Protein AF-A0A7S0HB57-F1 (afdb_monomer)

Solvent-accessible surface area (backbone atoms only — not comparable to full-atom values): 10153 Å² total; per-residue (Å²): 136,77,75,55,80,59,80,71,84,81,77,88,80,90,83,87,89,89,85,90,80,96,69,89,76,72,74,93,81,75,77,60,44,59,41,42,45,43,41,35,64,76,40,67,68,38,44,52,48,45,56,47,50,70,57,44,61,80,75,46,68,56,48,67,44,73,38,68,46,61,60,69,58,52,27,65,75,69,72,50,74,64,56,70,79,40,70,74,47,28,56,50,48,54,54,50,50,53,52,50,26,61,76,67,73,38,78,67,53,80,83,60,92,59,61,86,35,67,69,51,51,50,52,42,51,51,51,34,50,49,54,48,49,42,43,76,75,64,48,51,50,70,58,46,49,53,51,48,44,52,58,14,31,32,74,32,52,36,68,50,60,54,70,52,78,82,118

Secondary structure (DSSP, 8-state):
------------------------PPPTT-PPEEEEEEE-TTSHHHHHHHHHHHHHTTTS-EEEEEEE--HHHHHHHHTPPPGGGSHHHHHHHHHHHHHHHHHTT---PPPPTTTTSHHHHHHHHHHHHHHHHHHHTT--HHHHHHHHHHHHHHHHT-HHHHHTTT-

InterPro domains:
  IPR001853 DSBA-like thioredoxin domain [PF01323] (35-146)
  IPR036249 Thioredoxin-like superfamily [SSF52833] (31-148)
  IPR051924 Glutathione S-transferase Kappa/NadH [PTHR42943] (33-147)

Organism: NCBI:txid33657

Foldseek 3Di:
DPFDWDFDPDDDDDDDDDDDDDDDDDDPDDDATETEGEDFLLDLVRLLVLVVCVVCVVPGSHDYHYHYDQPVVVCVVVVHDDLCVDPVSVVVVQVVSVVSCVVSVNAFDDQDPCSVPPVNSVVSVVLSVVLVVCVVVPDDVVVSSVSSNVSSCLRTHDPCSVVVVPD

pLDDT: mean 82.98, std 20.46, range [33.5, 97.88]

Mean predicted aligned error: 9.3 Å

Sequence (167 aa):
VVIWWRRSLGGVDRRGGGLSSHSRVPAPGLMARKVSLFFDCISPYTHISLSLWSRYLKVWPVELTLRPFFLGGVMASSGNQPPGMLPAKAAFLHQDLARSAALYEVPLLEMPSNFFDAPLQRSALKVSRLLCAAQLDGCDDAKVLKLALAASKCLHADAGLRAGSEL

Nearest PDB structures (foldseek):
  1r4w-assembly2_D  TM=8.752E-01  e=5.632E-05  Rattus norvegicus
  1yzx-assembly1_B  TM=5.931E-01  e=3.515E-06  Homo sapiens
  4wkw-assembly1_A  TM=3.701E-01  e=2.317E-01  Mycobacterium leprae Br4923
  5g1l-assembly1_A  TM=3.373E-01  e=1.913E+00  Escherichia coli
  3h93-assembly1_A  TM=2.438E-01  e=7.740E-01  Pseudomonas aeruginosa PAO1

Structure (mmCIF, N/CA/C/O backbone):
data_AF-A0A7S0HB57-F1
#
_entry.id   AF-A0A7S0HB57-F1
#
loop_
_atom_site.group_PDB
_atom_site.id
_atom_site.type_symbol
_atom_site.label_atom_id
_atom_site.label_alt_id
_atom_site.label_comp_id
_atom_site.label_asym_id
_atom_site.label_entity_id
_atom_site.label_seq_id
_atom_site.pdbx_PDB_ins_code
_atom_site.Cartn_x
_atom_site.Cartn_y
_atom_site.Cartn_z
_atom_site.occupancy
_atom_site.B_iso_or_equiv
_atom_site.auth_seq_id
_atom_site.auth_comp_id
_atom_site.auth_asym_id
_atom_site.auth_atom_id
_atom_site.pdbx_PDB_model_num
ATOM 1 N N . VAL A 1 1 ? 6.890 -11.010 -0.965 1.00 36.59 1 VAL A N 1
ATOM 2 C CA . VAL A 1 1 ? 5.751 -10.449 -0.204 1.00 36.59 1 VAL A CA 1
ATOM 3 C C . VAL A 1 1 ? 6.110 -10.483 1.258 1.00 36.59 1 VAL A C 1
ATOM 5 O O . VAL A 1 1 ? 6.234 -11.573 1.793 1.00 36.59 1 VAL A O 1
ATOM 8 N N . VAL A 1 2 ? 6.352 -9.337 1.888 1.00 38.88 2 VAL A N 1
ATOM 9 C CA . VAL A 1 2 ? 6.509 -9.297 3.347 1.00 38.88 2 VAL A CA 1
ATOM 10 C C . VAL A 1 2 ? 5.211 -8.738 3.911 1.00 38.88 2 VAL A C 1
ATOM 12 O O . VAL A 1 2 ? 5.104 -7.552 4.187 1.00 38.88 2 VAL A O 1
ATOM 15 N N . ILE A 1 3 ? 4.195 -9.595 4.003 1.00 45.12 3 ILE A N 1
ATOM 16 C CA . ILE A 1 3 ? 3.070 -9.370 4.911 1.00 45.12 3 ILE A CA 1
ATOM 17 C C . ILE A 1 3 ? 3.488 -10.084 6.190 1.00 45.12 3 ILE A C 1
ATOM 19 O O . ILE A 1 3 ? 3.439 -11.309 6.265 1.00 45.12 3 ILE A O 1
ATOM 23 N N . TRP A 1 4 ? 4.001 -9.330 7.159 1.00 42.81 4 TRP A N 1
ATOM 24 C CA . TRP A 1 4 ? 4.307 -9.875 8.477 1.00 42.81 4 TRP A CA 1
ATOM 25 C C . TRP A 1 4 ? 3.100 -9.662 9.383 1.00 42.81 4 TRP A C 1
ATOM 27 O O . TRP A 1 4 ? 2.642 -8.535 9.556 1.00 42.81 4 TRP A O 1
ATOM 37 N N . TRP A 1 5 ? 2.594 -10.747 9.960 1.00 40.56 5 TRP A N 1
ATOM 38 C CA . TRP A 1 5 ? 1.582 -10.718 11.007 1.00 40.56 5 TRP A CA 1
ATOM 39 C C . TRP A 1 5 ? 2.269 -11.005 12.341 1.00 40.56 5 TRP A C 1
ATOM 41 O O . TRP A 1 5 ? 2.876 -12.059 12.515 1.00 40.56 5 TRP A O 1
ATOM 51 N N . ARG A 1 6 ? 2.173 -10.074 13.298 1.00 41.25 6 ARG A N 1
ATOM 52 C CA . ARG A 1 6 ? 2.584 -10.312 14.688 1.00 41.25 6 ARG A CA 1
ATOM 53 C C . ARG A 1 6 ? 1.350 -10.292 15.579 1.00 41.25 6 ARG A C 1
ATOM 55 O O . ARG A 1 6 ? 0.714 -9.253 15.735 1.00 41.25 6 ARG A O 1
ATOM 62 N N . ARG A 1 7 ? 1.033 -11.431 16.196 1.00 44.81 7 ARG A N 1
ATOM 63 C CA . ARG A 1 7 ? 0.024 -11.520 17.258 1.00 44.81 7 ARG A CA 1
ATOM 64 C C . ARG A 1 7 ? 0.554 -10.812 18.504 1.00 44.81 7 ARG A C 1
ATOM 66 O O . ARG A 1 7 ? 1.556 -11.238 19.071 1.00 44.81 7 ARG A O 1
ATOM 73 N N . SER A 1 8 ? -0.120 -9.754 18.947 1.00 45.22 8 SER A N 1
ATOM 74 C CA . SER A 1 8 ? 0.095 -9.218 20.293 1.00 45.22 8 SER A CA 1
ATOM 75 C C . SER A 1 8 ? -0.732 -10.042 21.283 1.00 45.22 8 SER A C 1
ATOM 77 O O . SER A 1 8 ? -1.951 -10.153 21.131 1.00 45.22 8 SER A O 1
ATOM 79 N N . LEU A 1 9 ? -0.083 -10.674 22.261 1.00 42.44 9 LEU A N 1
ATOM 80 C CA . LEU A 1 9 ? -0.769 -11.267 23.408 1.00 42.44 9 LEU A CA 1
ATOM 81 C C . LEU A 1 9 ? -1.081 -10.116 24.370 1.00 42.44 9 LEU A C 1
ATOM 83 O O . LEU A 1 9 ? -0.187 -9.603 25.035 1.00 42.44 9 LEU A O 1
ATOM 87 N N . GLY A 1 10 ? -2.327 -9.642 24.362 1.00 42.06 10 GLY A N 1
ATOM 88 C CA . GLY A 1 10 ? -2.759 -8.547 25.228 1.00 42.06 10 GLY A CA 1
ATOM 89 C C . GLY A 1 10 ? -2.694 -8.948 26.700 1.00 42.06 10 GLY A C 1
ATOM 90 O O . GLY A 1 10 ? -3.354 -9.902 27.106 1.00 42.06 10 GLY A O 1
ATOM 91 N N . GLY A 1 11 ? -1.907 -8.209 27.484 1.00 39.44 11 GLY A N 1
ATOM 92 C CA . GLY A 1 11 ? -2.023 -8.177 28.937 1.00 39.44 11 GLY A CA 1
ATOM 93 C C . GLY A 1 11 ? -3.323 -7.480 29.339 1.00 39.44 11 GLY A C 1
ATOM 94 O O . GLY A 1 11 ? -3.733 -6.501 28.716 1.00 39.44 11 GLY A O 1
ATOM 95 N N . VAL A 1 12 ? -3.987 -8.028 30.352 1.00 39.25 12 VAL A N 1
ATOM 96 C CA . VAL A 1 12 ? -5.222 -7.494 30.929 1.00 39.25 12 VAL A CA 1
ATOM 97 C C . VAL A 1 12 ? -4.877 -6.248 31.747 1.00 39.25 12 VAL A C 1
ATOM 99 O O . VAL A 1 12 ? -4.261 -6.375 32.800 1.00 39.25 12 VAL A O 1
ATOM 102 N N . ASP A 1 13 ? -5.291 -5.065 31.289 1.00 39.34 13 ASP A N 1
ATOM 103 C CA . ASP A 1 13 ? -5.387 -3.876 32.145 1.00 39.34 13 ASP A CA 1
ATOM 104 C C . ASP A 1 13 ? -6.854 -3.678 32.556 1.00 39.34 13 ASP A C 1
ATOM 106 O O . ASP A 1 13 ? -7.759 -3.666 31.718 1.00 39.34 13 ASP A O 1
ATOM 110 N N . ARG A 1 14 ? -7.091 -3.593 33.868 1.00 43.66 14 ARG A N 1
ATOM 111 C CA . ARG A 1 14 ? -8.407 -3.404 34.489 1.00 43.66 14 ARG A CA 1
ATOM 112 C C . ARG A 1 14 ? -8.509 -1.977 35.017 1.00 43.66 14 ARG A C 1
ATOM 114 O O . ARG A 1 14 ? -8.183 -1.754 36.178 1.00 43.66 14 ARG A O 1
ATOM 121 N N . ARG A 1 15 ? -9.061 -1.046 34.236 1.00 37.50 15 ARG A N 1
ATOM 122 C CA . ARG A 1 15 ? -9.692 0.185 34.756 1.00 37.50 15 ARG A CA 1
ATOM 123 C C . ARG A 1 15 ? -10.910 0.548 33.905 1.00 37.50 15 ARG A C 1
ATOM 125 O O . ARG A 1 15 ? -10.847 0.490 32.683 1.00 37.50 15 ARG A O 1
ATOM 132 N N . GLY A 1 16 ? -12.034 0.808 34.574 1.00 37.62 16 GLY A N 1
ATOM 133 C CA . GLY A 1 16 ? -13.368 0.882 33.973 1.00 37.62 16 GLY A CA 1
ATOM 134 C C . GLY A 1 16 ? -13.942 2.285 33.768 1.00 37.62 16 GLY A C 1
ATOM 135 O O . GLY A 1 16 ? -13.304 3.283 34.087 1.00 37.62 16 GLY A O 1
ATOM 136 N N . GLY A 1 17 ? -15.200 2.296 33.305 1.00 34.59 17 GLY A N 1
ATOM 137 C CA . GLY A 1 17 ? -16.163 3.398 33.439 1.00 34.59 17 GLY A CA 1
ATOM 138 C C . GLY A 1 17 ? -16.622 4.072 32.134 1.00 34.59 17 GLY A C 1
ATOM 139 O O . GLY A 1 17 ? -15.815 4.695 31.458 1.00 34.59 17 GLY A O 1
ATOM 140 N N . GLY A 1 18 ? -17.939 4.030 31.856 1.00 33.50 18 GLY A N 1
ATOM 141 C CA . GLY A 1 18 ? -18.662 5.018 31.025 1.00 33.50 18 GLY A CA 1
ATOM 142 C C . GLY A 1 18 ? -19.426 4.476 29.801 1.00 33.50 18 GLY A C 1
ATOM 143 O O . GLY A 1 18 ? -18.818 3.939 28.886 1.00 33.50 18 GLY A O 1
ATOM 144 N N . LEU A 1 19 ? -20.758 4.639 29.774 1.00 45.53 19 LEU A N 1
ATOM 145 C CA . LEU A 1 19 ? -21.710 4.169 28.744 1.00 45.53 19 LEU A CA 1
ATOM 146 C C . LEU A 1 19 ? -22.197 5.288 27.787 1.00 45.53 19 LEU A C 1
ATOM 148 O O . LEU A 1 19 ? -22.180 6.463 28.142 1.00 45.53 19 LEU A O 1
ATOM 152 N N . SER A 1 20 ? -22.790 4.847 26.661 1.00 34.34 20 SER A N 1
ATOM 153 C CA . SER A 1 20 ? -23.544 5.542 25.579 1.00 34.34 20 SER A CA 1
ATOM 154 C C . SER A 1 20 ? -22.705 5.989 24.360 1.00 34.34 20 SER A C 1
ATOM 156 O O . SER A 1 20 ? -21.622 6.524 24.521 1.00 34.34 20 SER A O 1
ATOM 158 N N . SER A 1 21 ? -23.082 5.772 23.090 1.00 34.75 21 SER A N 1
ATOM 159 C CA . SER A 1 21 ? -24.376 5.488 22.450 1.00 34.75 21 SER A CA 1
ATOM 160 C C . SER A 1 21 ? -24.205 4.667 21.144 1.00 34.75 21 SER A C 1
ATOM 162 O O . SER A 1 21 ? -23.151 4.692 20.517 1.00 34.75 21 SER A O 1
ATOM 164 N N . HIS A 1 22 ? -25.246 3.908 20.772 1.00 37.31 22 HIS A N 1
ATOM 165 C CA . HIS A 1 22 ? -25.514 3.283 19.460 1.00 37.31 22 HIS A CA 1
ATOM 166 C C . HIS A 1 22 ? -24.311 2.752 18.652 1.00 37.31 22 HIS A C 1
ATOM 168 O O . HIS A 1 22 ? -24.017 3.213 17.552 1.00 37.31 22 HIS A O 1
ATOM 174 N N . SER A 1 23 ? -23.687 1.679 19.137 1.00 38.50 23 SER A N 1
ATOM 175 C CA . SER A 1 23 ? -22.922 0.767 18.284 1.00 38.50 23 SER A CA 1
ATOM 176 C C . SER A 1 23 ? -23.461 -0.647 18.466 1.00 38.50 23 SER A C 1
ATOM 178 O O . SER A 1 23 ? -23.871 -1.041 19.557 1.00 38.50 23 SER A O 1
ATOM 180 N N . ARG A 1 24 ? -23.551 -1.388 17.362 1.00 45.03 24 ARG A N 1
ATOM 181 C CA . ARG A 1 24 ? -24.028 -2.770 17.330 1.00 45.03 24 ARG A CA 1
ATOM 182 C C . ARG A 1 24 ? -23.111 -3.596 18.239 1.00 45.03 24 ARG A C 1
ATOM 184 O O . ARG A 1 24 ? -21.965 -3.842 17.877 1.00 45.03 24 ARG A O 1
ATOM 191 N N . VAL A 1 25 ? -23.594 -3.948 19.432 1.00 45.59 25 VAL A N 1
ATOM 192 C CA . VAL A 1 25 ? -22.828 -4.706 20.430 1.00 45.59 25 VAL A CA 1
ATOM 193 C C . VAL A 1 25 ? -22.435 -6.049 19.800 1.00 45.59 25 VAL A C 1
ATOM 195 O O . VAL A 1 25 ? -23.329 -6.793 19.387 1.00 45.59 25 VAL A O 1
ATOM 198 N N . PRO A 1 26 ? -21.134 -6.370 19.668 1.00 49.56 26 PRO A N 1
ATOM 199 C CA . PRO A 1 26 ? -20.712 -7.696 19.243 1.00 49.56 26 PRO A CA 1
ATOM 200 C C . PRO A 1 26 ? -21.198 -8.715 20.275 1.00 49.56 26 PRO A C 1
ATOM 202 O O . PRO A 1 26 ? -21.190 -8.425 21.472 1.00 49.56 26 PRO A O 1
ATOM 205 N N . ALA A 1 27 ? -21.616 -9.900 19.826 1.00 51.34 27 ALA A N 1
ATOM 206 C CA . ALA A 1 27 ? -22.046 -10.971 20.721 1.00 51.34 27 ALA A CA 1
ATOM 207 C C . ALA A 1 27 ? -21.026 -11.176 21.868 1.00 51.34 27 ALA A C 1
ATOM 209 O O . ALA A 1 27 ? -19.815 -11.145 21.610 1.00 51.34 27 ALA A O 1
ATOM 210 N N . PRO A 1 28 ? -21.476 -11.374 23.123 1.00 47.88 28 PRO A N 1
ATOM 211 C CA . PRO A 1 28 ? -20.575 -11.493 24.263 1.00 47.88 28 PRO A CA 1
ATOM 212 C C . PRO A 1 28 ? -19.636 -12.687 24.054 1.00 47.88 28 PRO A C 1
ATOM 214 O O . PRO A 1 28 ? -20.091 -13.824 23.979 1.00 47.88 28 PRO A O 1
ATOM 217 N N . GLY A 1 29 ? -18.327 -12.434 23.940 1.00 56.31 29 GLY A N 1
ATOM 218 C CA . GLY A 1 29 ? -17.306 -13.488 23.990 1.00 56.31 29 GLY A CA 1
ATOM 219 C C . GLY A 1 29 ? -16.183 -13.428 22.953 1.00 56.31 29 GLY A C 1
ATOM 220 O O . GLY A 1 29 ? -15.134 -14.021 23.200 1.00 56.31 29 GLY A O 1
ATOM 221 N N . LEU A 1 30 ? -16.318 -12.702 21.835 1.00 62.88 30 LEU A N 1
ATOM 222 C CA . LEU A 1 30 ? -15.201 -12.548 20.889 1.00 62.88 30 LEU A CA 1
ATOM 223 C C . LEU A 1 30 ? -14.447 -11.234 21.124 1.00 62.88 30 LEU A C 1
ATOM 225 O O . LEU A 1 30 ? -14.832 -10.176 20.634 1.00 62.88 30 LEU A O 1
ATOM 229 N N . MET A 1 31 ? -13.332 -11.314 21.853 1.00 68.81 31 MET A N 1
ATOM 230 C CA . MET A 1 31 ? -12.342 -10.234 21.892 1.00 68.81 31 MET A CA 1
ATOM 231 C C . MET A 1 31 ? -11.811 -9.968 20.481 1.00 68.81 31 MET A C 1
ATOM 233 O O . MET A 1 31 ? -11.358 -10.899 19.803 1.00 68.81 31 MET A O 1
ATOM 237 N N . ALA A 1 32 ? -11.829 -8.700 20.062 1.00 78.75 32 ALA A N 1
ATOM 238 C CA . ALA A 1 32 ? -11.296 -8.301 18.768 1.00 78.75 32 ALA A CA 1
ATOM 239 C C . ALA A 1 32 ? -9.814 -8.688 18.661 1.00 78.75 32 ALA A C 1
ATOM 241 O O . ALA A 1 32 ? -9.004 -8.431 19.558 1.00 78.75 32 ALA A O 1
ATOM 242 N N . ARG A 1 33 ? -9.445 -9.355 17.566 1.00 89.06 33 ARG A N 1
ATOM 243 C CA . ARG A 1 33 ? -8.056 -9.769 17.340 1.00 89.06 33 ARG A CA 1
ATOM 244 C C . ARG A 1 33 ? -7.256 -8.580 16.825 1.00 89.06 33 ARG A C 1
ATOM 246 O O . ARG A 1 33 ? -7.644 -7.972 15.838 1.00 89.06 33 ARG A O 1
ATOM 253 N N . LYS A 1 34 ? -6.117 -8.287 17.453 1.00 91.81 34 LYS A N 1
ATOM 254 C CA . LYS A 1 34 ? -5.189 -7.245 16.992 1.00 91.81 34 LYS A CA 1
ATOM 255 C C . LYS A 1 34 ? -4.305 -7.772 15.865 1.00 91.81 34 LYS A C 1
ATOM 257 O O . LYS A 1 34 ? -3.643 -8.801 16.033 1.00 91.81 34 LYS A O 1
ATOM 262 N N . VAL A 1 35 ? -4.282 -7.068 14.739 1.00 93.25 35 VAL A N 1
ATOM 263 C CA . VAL A 1 35 ? -3.475 -7.390 13.556 1.00 93.25 35 VAL A CA 1
ATOM 264 C C . VAL A 1 35 ? -2.693 -6.154 13.140 1.00 93.25 35 VAL A C 1
ATOM 266 O O . VAL A 1 35 ? -3.285 -5.123 12.867 1.00 93.25 35 VAL A O 1
ATOM 269 N N . SER A 1 36 ? -1.371 -6.265 13.036 1.00 95.06 36 SER A N 1
ATOM 270 C CA . SER A 1 36 ? -0.542 -5.225 12.416 1.00 95.06 36 SER A CA 1
ATOM 271 C C . SER A 1 36 ? -0.235 -5.603 10.973 1.00 95.06 36 SER A C 1
ATOM 273 O O . SER A 1 36 ? 0.303 -6.685 10.740 1.00 95.06 36 SER A O 1
ATOM 275 N N . LEU A 1 37 ? -0.539 -4.719 10.024 1.00 95.25 37 LEU A N 1
ATOM 276 C CA . LEU A 1 37 ? -0.200 -4.877 8.612 1.00 95.25 37 LEU A CA 1
ATOM 277 C C . LEU A 1 37 ? 0.946 -3.937 8.247 1.00 95.25 37 LEU A C 1
ATOM 279 O O . LEU A 1 37 ? 0.768 -2.721 8.189 1.00 95.25 37 LEU A O 1
ATOM 283 N N . PHE A 1 38 ? 2.105 -4.521 7.956 1.00 95.31 38 PHE A N 1
ATOM 284 C CA . PHE A 1 38 ? 3.232 -3.811 7.363 1.00 95.31 38 PHE A CA 1
ATOM 285 C C . PHE A 1 38 ? 3.097 -3.834 5.847 1.00 95.31 38 PHE A C 1
ATOM 287 O O . PHE A 1 38 ? 2.968 -4.909 5.260 1.00 95.31 38 PHE A O 1
ATOM 294 N N . PHE A 1 39 ? 3.097 -2.664 5.213 1.00 95.50 39 PHE A N 1
ATOM 295 C CA . PHE A 1 39 ? 2.895 -2.564 3.772 1.00 95.50 39 PHE A CA 1
ATOM 296 C C . PHE A 1 39 ? 3.707 -1.444 3.113 1.00 95.50 39 PHE A C 1
ATOM 298 O O . PHE A 1 39 ? 4.061 -0.445 3.735 1.00 95.50 39 PHE A O 1
ATOM 305 N N . ASP A 1 40 ? 3.950 -1.6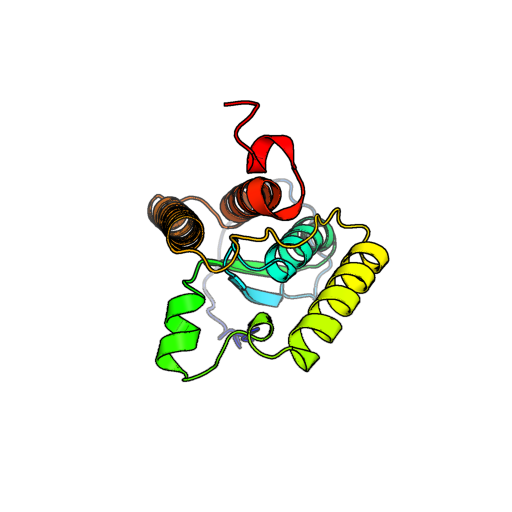26 1.819 1.00 95.44 40 ASP A N 1
ATOM 306 C CA . ASP A 1 40 ? 4.495 -0.615 0.917 1.00 95.44 40 ASP A CA 1
ATOM 307 C C . ASP A 1 40 ? 3.618 -0.602 -0.342 1.00 95.44 40 ASP A C 1
ATOM 309 O O . ASP A 1 40 ? 3.367 -1.662 -0.934 1.00 95.44 40 ASP A O 1
ATOM 313 N N . CYS A 1 41 ? 3.112 0.574 -0.722 1.00 95.31 41 CYS A N 1
ATOM 314 C CA . CYS A 1 41 ? 2.190 0.744 -1.847 1.00 95.31 41 CYS A CA 1
ATOM 315 C C . CYS A 1 41 ? 2.813 0.358 -3.194 1.00 95.31 41 CYS A C 1
ATOM 317 O O . CYS A 1 41 ? 2.077 0.083 -4.140 1.00 95.31 41 CYS A O 1
ATOM 319 N N . ILE A 1 42 ? 4.145 0.279 -3.292 1.00 94.50 42 ILE A N 1
ATOM 320 C CA . ILE A 1 42 ? 4.808 -0.170 -4.520 1.00 94.50 42 ILE A CA 1
ATOM 321 C C . ILE A 1 42 ? 4.557 -1.648 -4.831 1.00 94.50 42 ILE A C 1
ATOM 323 O O . ILE A 1 42 ? 4.592 -2.058 -5.985 1.00 94.50 42 ILE A O 1
ATOM 327 N N . SER A 1 43 ? 4.289 -2.470 -3.817 1.00 94.56 43 SER A N 1
ATOM 328 C CA . SER A 1 43 ? 4.129 -3.912 -3.998 1.00 94.56 43 SER A CA 1
ATOM 329 C C . SER A 1 43 ? 2.735 -4.245 -4.558 1.00 94.56 43 SER A C 1
ATOM 331 O O . SER A 1 43 ? 1.737 -3.889 -3.930 1.00 94.56 43 SER A O 1
ATOM 333 N N . PRO A 1 44 ? 2.618 -4.999 -5.667 1.00 95.38 44 PRO A N 1
ATOM 334 C CA . PRO A 1 44 ? 1.313 -5.374 -6.227 1.00 95.38 44 PRO A CA 1
ATOM 335 C C . PRO A 1 44 ? 0.488 -6.242 -5.262 1.00 95.38 44 PRO A C 1
ATOM 337 O O . PRO A 1 44 ? -0.727 -6.092 -5.148 1.00 95.38 44 PRO A O 1
ATOM 340 N N . TYR A 1 45 ? 1.143 -7.075 -4.450 1.00 95.81 45 TYR A N 1
ATOM 341 C CA . TYR A 1 45 ? 0.464 -7.835 -3.396 1.00 95.81 45 TYR A CA 1
ATOM 342 C C . TYR A 1 45 ? -0.112 -6.952 -2.289 1.00 95.81 45 TYR A C 1
ATOM 344 O O . TYR A 1 45 ? -1.094 -7.330 -1.651 1.00 95.81 45 TYR A O 1
ATOM 352 N N . THR A 1 46 ? 0.475 -5.773 -2.056 1.00 96.12 46 THR A N 1
ATOM 353 C CA . THR A 1 46 ? -0.103 -4.796 -1.130 1.00 96.12 46 THR A CA 1
ATOM 354 C C . THR A 1 46 ? -1.445 -4.314 -1.662 1.00 96.12 46 THR A C 1
ATOM 356 O O . THR A 1 46 ? -2.395 -4.258 -0.893 1.00 96.12 46 THR A O 1
ATOM 359 N N . HIS A 1 47 ? -1.563 -4.030 -2.963 1.00 97.00 47 HIS A N 1
ATOM 360 C CA . HIS A 1 47 ? -2.826 -3.585 -3.555 1.00 97.00 47 HIS A CA 1
ATOM 361 C C . HIS A 1 47 ? -3.953 -4.614 -3.365 1.00 97.00 47 HIS A C 1
ATOM 363 O O . HIS A 1 47 ? -5.049 -4.271 -2.906 1.00 97.00 47 HIS A O 1
ATOM 369 N N . ILE A 1 48 ? -3.653 -5.891 -3.626 1.00 97.38 48 ILE A N 1
ATOM 370 C CA . ILE A 1 48 ? -4.585 -7.000 -3.378 1.00 97.38 48 ILE A CA 1
ATOM 371 C C . ILE A 1 48 ? -4.943 -7.064 -1.887 1.00 97.38 48 ILE A C 1
ATOM 373 O O . ILE A 1 48 ? -6.119 -7.058 -1.530 1.00 97.38 48 ILE A O 1
ATOM 377 N N . SER A 1 49 ? -3.942 -7.051 -1.003 1.00 96.50 49 SER A N 1
ATOM 378 C CA . SER A 1 49 ? -4.139 -7.129 0.450 1.00 96.50 49 SER A CA 1
ATOM 379 C C . SER A 1 49 ? -4.999 -5.982 0.995 1.00 96.50 49 SER A C 1
ATOM 381 O O . SER A 1 49 ? -5.964 -6.231 1.713 1.00 96.50 49 SER A O 1
ATOM 383 N N . LEU A 1 50 ? -4.719 -4.728 0.620 1.00 97.19 50 LEU A N 1
ATOM 384 C CA . LEU A 1 50 ? -5.501 -3.561 1.048 1.00 97.19 50 LEU A CA 1
ATOM 385 C C . LEU A 1 50 ? -6.954 -3.651 0.561 1.00 97.19 50 LEU A C 1
ATOM 387 O O . LEU A 1 50 ? -7.877 -3.318 1.309 1.00 97.19 50 LEU A O 1
ATOM 391 N N . SER A 1 51 ? -7.170 -4.159 -0.657 1.00 96.94 51 SER A 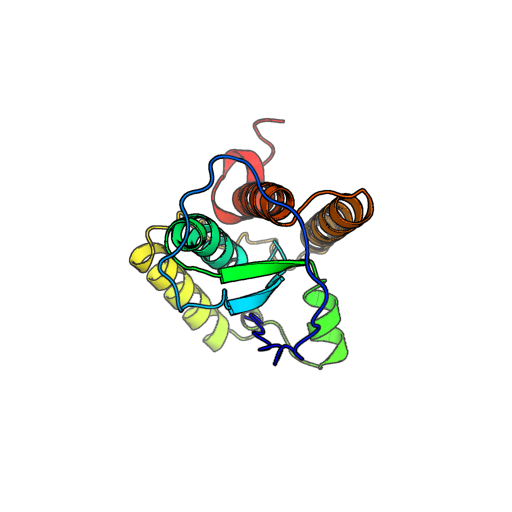N 1
ATOM 392 C CA . SER A 1 51 ? -8.511 -4.413 -1.194 1.00 96.94 51 SER A CA 1
ATOM 393 C C . SER A 1 51 ? -9.261 -5.444 -0.350 1.00 96.94 51 SER A C 1
ATOM 395 O O . SER A 1 51 ? -10.409 -5.204 0.026 1.00 96.94 51 SER A O 1
ATOM 397 N N . LEU A 1 52 ? -8.607 -6.541 0.034 1.00 96.44 52 LEU A N 1
ATOM 398 C CA . LEU A 1 52 ? -9.194 -7.558 0.907 1.00 96.44 52 LEU A CA 1
ATOM 399 C C . LEU A 1 52 ? -9.483 -7.023 2.312 1.00 96.44 52 LEU A C 1
ATOM 401 O O . LEU A 1 52 ? -10.597 -7.197 2.804 1.00 96.44 52 LEU A O 1
ATOM 405 N N . TRP A 1 53 ? -8.543 -6.313 2.940 1.00 95.94 53 TRP A N 1
ATOM 406 C CA . TRP A 1 53 ? -8.763 -5.698 4.253 1.00 95.94 53 TRP A CA 1
ATOM 407 C C . TRP A 1 53 ? -9.949 -4.731 4.233 1.00 95.94 53 TRP A C 1
ATOM 409 O O . TRP A 1 53 ? -10.789 -4.777 5.129 1.00 95.94 53 TRP A O 1
ATOM 419 N N . SER A 1 54 ? -10.097 -3.928 3.174 1.00 95.06 54 SER A N 1
ATOM 420 C CA . SER A 1 54 ? -11.248 -3.026 3.029 1.00 95.06 54 SER A CA 1
ATOM 421 C C . SER A 1 54 ? -12.606 -3.753 2.986 1.00 95.06 54 SER A C 1
ATOM 423 O O . SER A 1 54 ? -13.623 -3.191 3.405 1.00 95.06 54 SER A O 1
ATOM 425 N N . ARG A 1 55 ? -12.634 -5.009 2.510 1.00 95.38 55 ARG A N 1
ATOM 426 C CA . ARG A 1 55 ? -13.832 -5.864 2.468 1.00 95.38 55 ARG A CA 1
ATOM 427 C C . ARG A 1 55 ? -14.053 -6.569 3.808 1.00 95.38 55 ARG A C 1
ATOM 429 O O . ARG A 1 55 ? -15.146 -6.490 4.364 1.00 95.38 55 ARG A O 1
ATOM 436 N N . TYR A 1 56 ? -13.017 -7.212 4.346 1.00 94.00 56 TYR A N 1
ATOM 437 C CA . TYR A 1 56 ? -13.127 -8.099 5.506 1.00 94.00 56 TYR A CA 1
ATOM 438 C C . TYR A 1 56 ? -13.201 -7.386 6.855 1.00 94.00 56 TYR A C 1
ATOM 440 O O . TYR A 1 56 ? -13.806 -7.935 7.772 1.00 94.00 56 TYR A O 1
ATOM 448 N N . LEU A 1 57 ? -12.708 -6.149 6.985 1.00 92.69 57 LEU A N 1
ATOM 449 C CA . LEU A 1 57 ? -12.897 -5.363 8.217 1.00 92.69 57 LEU A CA 1
ATOM 450 C C . LEU A 1 57 ? -14.373 -5.098 8.554 1.00 92.69 57 LEU A C 1
ATOM 452 O O . LEU A 1 57 ? -14.692 -4.764 9.689 1.00 92.69 57 LEU A O 1
ATOM 456 N N . LYS A 1 58 ? -15.283 -5.259 7.586 1.00 92.06 58 LYS A N 1
ATOM 457 C CA . LYS A 1 58 ? -16.733 -5.127 7.795 1.00 92.06 58 LYS A CA 1
ATOM 458 C C . LYS A 1 58 ? -17.360 -6.363 8.444 1.00 92.06 58 LYS A C 1
ATOM 460 O O . LYS A 1 58 ? -18.482 -6.284 8.931 1.00 92.06 58 LYS A O 1
ATOM 465 N N . VAL A 1 59 ? -16.669 -7.501 8.390 1.00 93.00 59 VAL A N 1
ATOM 466 C CA . VAL A 1 59 ? -17.199 -8.818 8.772 1.00 93.00 59 VAL A CA 1
ATOM 467 C C . VAL A 1 59 ? -16.414 -9.409 9.939 1.00 93.00 59 VAL A C 1
ATOM 469 O O . VAL A 1 59 ? -16.988 -10.060 10.809 1.00 93.00 59 VAL A O 1
ATOM 472 N N . TRP A 1 60 ? -15.100 -9.195 9.976 1.00 91.50 60 TRP A N 1
ATOM 473 C CA . TRP A 1 60 ? -14.230 -9.769 10.993 1.00 91.50 60 TRP A CA 1
ATOM 474 C C . TRP A 1 60 ? -14.094 -8.848 12.211 1.00 91.50 60 TRP A C 1
ATOM 476 O O . TRP A 1 60 ? -13.824 -7.658 12.043 1.00 91.50 60 TRP A O 1
ATOM 486 N N . PRO A 1 61 ? -14.185 -9.385 13.443 1.00 91.00 61 PRO A N 1
ATOM 487 C CA . PRO A 1 61 ? -13.899 -8.637 14.664 1.00 91.00 61 PRO A CA 1
ATOM 488 C C . PRO A 1 61 ? -12.378 -8.492 14.846 1.00 91.00 61 PRO A C 1
ATOM 490 O O . PRO A 1 61 ? -11.750 -9.179 15.657 1.00 91.00 61 PRO A O 1
ATOM 493 N N . VAL A 1 62 ? -11.768 -7.629 14.033 1.00 92.06 62 VAL A N 1
ATOM 494 C CA . VAL A 1 62 ? -10.321 -7.387 13.994 1.00 92.06 62 VAL A CA 1
ATOM 495 C C . VAL A 1 62 ? -10.034 -5.906 14.203 1.00 92.06 62 VAL A C 1
ATOM 497 O O . VAL A 1 62 ? -10.617 -5.046 13.551 1.00 92.06 62 VAL A O 1
ATOM 500 N N . GLU A 1 63 ? -9.083 -5.625 15.085 1.00 91.75 63 GLU A N 1
ATOM 501 C CA . GLU A 1 63 ? -8.459 -4.314 15.234 1.00 91.75 63 GLU A CA 1
ATOM 502 C C . GLU A 1 63 ? -7.201 -4.298 14.359 1.00 91.75 63 GLU A C 1
ATOM 504 O O . GLU A 1 63 ? -6.199 -4.945 14.680 1.00 91.75 63 GLU A O 1
ATOM 509 N N . LEU A 1 64 ? -7.280 -3.622 13.211 1.00 94.06 64 LEU A N 1
ATOM 510 C CA . LEU A 1 64 ? -6.182 -3.528 12.252 1.00 94.06 64 LEU A CA 1
ATOM 511 C C . LEU A 1 64 ? -5.352 -2.272 12.507 1.00 94.06 64 LEU A C 1
ATOM 513 O O . LEU A 1 64 ? -5.869 -1.165 12.414 1.00 94.06 64 LEU A O 1
ATOM 517 N N . THR A 1 65 ? -4.057 -2.461 12.736 1.00 95.38 65 THR A N 1
ATOM 518 C CA . THR A 1 65 ? -3.061 -1.395 12.789 1.00 95.38 65 THR A CA 1
ATOM 519 C C . THR A 1 65 ? -2.271 -1.344 11.489 1.00 95.38 65 THR A C 1
ATOM 521 O O . THR A 1 65 ? -1.652 -2.339 11.099 1.00 95.38 65 THR A O 1
ATOM 524 N N . LEU A 1 66 ? -2.236 -0.187 10.833 1.00 96.12 66 LEU A N 1
ATOM 525 C CA . LEU A 1 66 ? -1.484 0.005 9.597 1.00 96.12 66 LEU A CA 1
ATOM 526 C C . LEU A 1 66 ? -0.071 0.511 9.877 1.00 96.12 66 LEU A C 1
ATOM 528 O O . LEU A 1 66 ? 0.149 1.420 10.674 1.00 96.12 66 LEU A O 1
ATOM 532 N N . ARG A 1 67 ? 0.916 -0.096 9.218 1.00 95.69 67 ARG A N 1
ATOM 533 C CA . ARG A 1 67 ? 2.335 0.237 9.364 1.00 95.69 67 ARG A CA 1
ATOM 534 C C . ARG A 1 67 ? 2.959 0.429 7.976 1.00 95.69 67 ARG A C 1
ATOM 536 O O . ARG A 1 67 ? 3.491 -0.532 7.414 1.00 95.69 67 ARG A O 1
ATOM 543 N N . PRO A 1 68 ? 2.891 1.642 7.400 1.00 95.25 68 PRO A N 1
ATOM 544 C CA . PRO A 1 68 ? 3.652 1.955 6.199 1.00 95.25 68 PRO A CA 1
ATOM 545 C C . PRO A 1 68 ? 5.141 1.706 6.464 1.00 95.25 68 PRO A C 1
ATOM 547 O O . PRO A 1 68 ? 5.665 2.088 7.512 1.00 95.25 68 PRO A O 1
ATOM 550 N N . PHE A 1 69 ? 5.836 1.054 5.537 1.00 92.88 69 PHE A N 1
ATOM 551 C CA . PHE A 1 69 ? 7.285 0.878 5.617 1.00 92.88 69 PHE A CA 1
ATOM 552 C C . PHE A 1 69 ? 7.942 1.063 4.250 1.00 92.88 69 PHE A C 1
ATOM 554 O O . PHE A 1 69 ? 7.272 1.248 3.235 1.00 92.88 69 PHE A O 1
ATOM 561 N N . PHE A 1 70 ? 9.274 1.050 4.245 1.00 91.75 70 PHE A N 1
ATOM 562 C CA . PHE A 1 70 ? 10.070 1.137 3.030 1.00 91.75 70 PHE A CA 1
ATOM 563 C C . PHE A 1 70 ? 10.624 -0.241 2.664 1.00 91.75 70 PHE A C 1
ATOM 565 O O . PHE A 1 70 ? 11.579 -0.724 3.281 1.00 91.75 70 PHE A O 1
ATOM 572 N N . LEU A 1 71 ? 10.026 -0.872 1.652 1.00 88.38 71 LEU A N 1
ATOM 573 C CA . LEU A 1 71 ? 10.367 -2.235 1.251 1.00 88.38 71 LEU A CA 1
ATOM 574 C C . LEU A 1 71 ? 11.807 -2.348 0.742 1.00 88.38 71 LEU A C 1
ATOM 576 O O . LEU A 1 71 ? 12.519 -3.272 1.137 1.00 88.38 7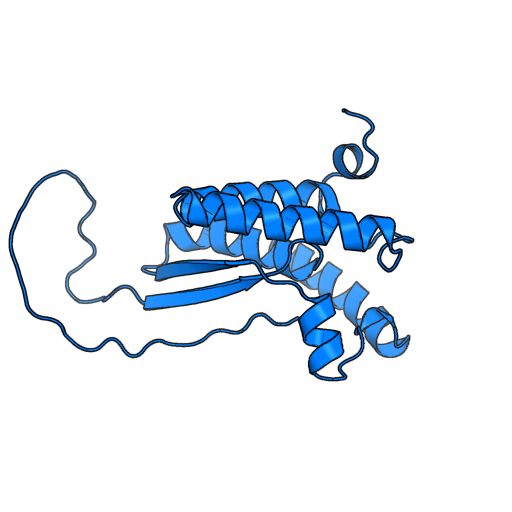1 LEU A O 1
ATOM 580 N N . GLY A 1 72 ? 12.265 -1.380 -0.057 1.00 85.81 72 GLY A N 1
ATOM 581 C CA . GLY A 1 72 ? 13.642 -1.346 -0.560 1.00 85.81 72 GLY A CA 1
ATOM 582 C C . GLY A 1 72 ? 14.687 -1.317 0.562 1.00 85.81 72 GLY A C 1
ATOM 583 O O . GLY A 1 72 ? 15.704 -1.999 0.477 1.00 85.81 72 GLY A O 1
ATOM 584 N N . GLY A 1 73 ? 14.403 -0.606 1.659 1.00 87.00 73 GLY A N 1
ATOM 585 C CA . GLY A 1 73 ? 15.279 -0.552 2.832 1.00 87.00 73 GLY A CA 1
ATOM 586 C C . GLY A 1 73 ? 15.362 -1.884 3.576 1.00 87.00 73 GLY A C 1
ATOM 587 O O . GLY A 1 73 ? 16.448 -2.294 3.971 1.00 87.00 73 GLY A O 1
ATOM 588 N N . VAL A 1 74 ? 14.236 -2.594 3.712 1.00 89.00 74 VAL A N 1
ATOM 589 C CA . VAL A 1 74 ? 14.199 -3.939 4.321 1.00 89.00 74 VAL A CA 1
ATOM 590 C C . VAL A 1 74 ? 14.966 -4.951 3.476 1.00 89.00 74 VAL A C 1
ATOM 592 O O . VAL A 1 74 ? 15.661 -5.817 4.001 1.00 89.00 74 VAL A O 1
ATOM 595 N N . MET A 1 75 ? 14.858 -4.854 2.155 1.00 87.19 75 MET A N 1
ATOM 596 C CA . MET A 1 75 ? 15.576 -5.732 1.234 1.00 87.19 75 MET A CA 1
ATOM 597 C C . MET A 1 75 ? 17.084 -5.486 1.289 1.00 87.19 75 MET A C 1
ATOM 599 O O . MET A 1 75 ? 17.849 -6.438 1.423 1.00 87.19 75 MET A O 1
ATOM 603 N N . ALA A 1 76 ? 17.499 -4.216 1.308 1.00 87.81 76 ALA A N 1
ATOM 604 C CA . ALA A 1 76 ? 18.897 -3.840 1.482 1.00 87.81 76 ALA A CA 1
ATOM 605 C C . ALA A 1 76 ? 19.472 -4.325 2.825 1.00 87.81 76 ALA A C 1
ATOM 607 O O . ALA A 1 76 ? 20.568 -4.876 2.848 1.00 87.81 76 ALA A O 1
ATOM 608 N N . SER A 1 77 ? 18.735 -4.175 3.933 1.00 88.44 77 SER A N 1
ATOM 609 C CA . SER A 1 77 ? 19.225 -4.580 5.260 1.00 88.44 77 SER A CA 1
ATOM 610 C C . SER A 1 77 ? 19.254 -6.095 5.473 1.00 88.44 77 SER A C 1
ATOM 612 O O . SER A 1 77 ? 20.096 -6.590 6.215 1.00 88.44 77 SER A O 1
ATOM 614 N N . SER A 1 78 ? 18.348 -6.837 4.831 1.00 89.06 78 SER A N 1
ATOM 615 C CA . SER A 1 78 ? 18.279 -8.302 4.930 1.00 89.06 78 SER A CA 1
ATOM 616 C C . SER A 1 78 ? 19.152 -9.037 3.909 1.00 89.06 78 SER A C 1
ATOM 618 O O . SER A 1 78 ? 19.248 -10.260 3.970 1.00 89.06 78 SER A O 1
ATOM 620 N N . GLY A 1 79 ? 19.751 -8.324 2.948 1.00 86.00 79 GLY A N 1
ATOM 621 C CA . GLY A 1 79 ? 20.462 -8.925 1.816 1.00 86.00 79 GLY A CA 1
ATOM 622 C C . GLY A 1 79 ? 19.545 -9.649 0.822 1.00 86.00 79 GLY A C 1
ATOM 623 O O . GLY A 1 79 ? 20.026 -10.372 -0.051 1.00 86.00 79 GLY A O 1
ATOM 624 N N . ASN A 1 80 ? 18.224 -9.484 0.940 1.00 86.06 80 ASN A N 1
ATOM 625 C CA . ASN A 1 80 ? 17.262 -10.163 0.086 1.00 86.06 80 ASN A CA 1
ATOM 626 C C . ASN A 1 80 ? 17.061 -9.397 -1.226 1.00 86.06 80 ASN A C 1
ATOM 628 O O . ASN A 1 80 ? 16.852 -8.185 -1.228 1.00 86.06 80 ASN A O 1
ATOM 632 N N . GLN A 1 81 ? 17.066 -10.113 -2.347 1.00 83.19 81 GLN A N 1
ATOM 633 C CA . GLN A 1 81 ? 16.871 -9.519 -3.670 1.00 83.19 81 GLN A CA 1
ATOM 634 C C . GLN A 1 81 ? 15.395 -9.552 -4.090 1.00 83.19 81 GLN A C 1
ATOM 636 O O . GLN A 1 81 ? 14.657 -10.463 -3.690 1.00 83.19 81 GLN A O 1
ATOM 641 N N . PRO A 1 82 ? 14.929 -8.593 -4.914 1.00 82.50 82 PRO A N 1
ATOM 642 C CA . PRO A 1 82 ? 13.564 -8.620 -5.419 1.00 82.50 82 PRO A CA 1
ATOM 643 C C . PRO A 1 82 ? 13.301 -9.908 -6.200 1.00 82.50 82 PRO A C 1
ATOM 645 O O . PRO A 1 82 ? 14.119 -10.286 -7.039 1.00 82.50 82 PRO A O 1
ATOM 648 N N . PRO A 1 83 ? 12.149 -10.574 -5.998 1.00 81.31 83 PRO A N 1
ATOM 649 C CA . PRO A 1 83 ? 11.841 -11.808 -6.717 1.00 81.31 83 PRO A CA 1
ATOM 650 C C . PRO A 1 83 ? 11.780 -11.593 -8.236 1.00 81.31 83 PRO A C 1
ATOM 652 O O . PRO A 1 83 ? 12.110 -12.507 -8.981 1.00 81.31 83 PRO A O 1
ATOM 655 N N . GLY A 1 84 ? 11.431 -10.383 -8.691 1.00 81.69 84 GLY A N 1
ATOM 656 C CA . GLY A 1 84 ? 11.418 -10.022 -10.111 1.00 81.69 84 GLY A CA 1
ATOM 657 C C . GLY A 1 84 ? 12.801 -9.953 -10.773 1.00 81.69 84 GLY A C 1
ATOM 658 O O . GLY A 1 84 ? 12.871 -9.993 -11.992 1.00 81.69 84 GLY A O 1
ATOM 659 N N . MET A 1 85 ? 13.894 -9.898 -10.002 1.00 83.56 85 MET A N 1
ATOM 660 C CA . MET A 1 85 ? 15.259 -9.865 -10.553 1.00 83.56 85 MET A CA 1
ATOM 661 C C . MET A 1 85 ? 15.761 -11.247 -10.990 1.00 83.56 85 MET A C 1
ATOM 663 O O . MET A 1 85 ? 16.755 -11.339 -11.703 1.00 83.56 85 MET A O 1
ATOM 667 N N . LEU A 1 86 ? 15.099 -12.331 -10.564 1.00 87.81 86 LEU A N 1
ATOM 668 C CA . LEU A 1 86 ? 15.451 -13.690 -10.969 1.00 87.81 86 LEU A CA 1
ATOM 669 C C . LEU A 1 86 ? 14.422 -14.199 -11.994 1.00 87.81 86 LEU A C 1
ATOM 671 O O . LEU A 1 86 ? 13.262 -14.358 -11.613 1.00 87.81 86 LEU A O 1
ATOM 6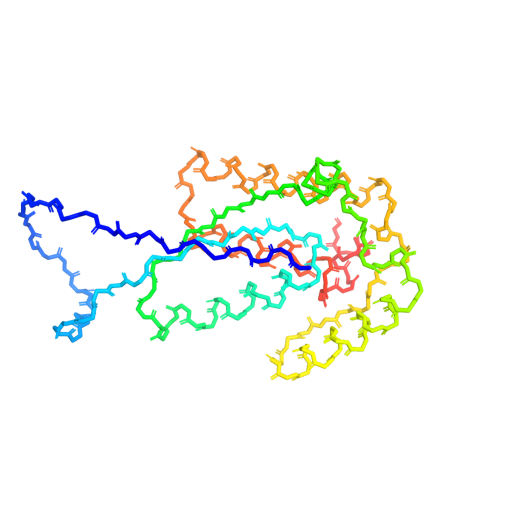75 N N . PRO A 1 87 ? 14.807 -14.528 -13.244 1.00 87.31 87 PRO A N 1
ATOM 676 C CA . PRO A 1 87 ? 13.855 -14.823 -14.324 1.00 87.31 87 PRO A CA 1
ATOM 677 C C . PRO A 1 87 ? 12.804 -15.887 -13.979 1.00 87.31 87 PRO A C 1
ATOM 679 O O . PRO A 1 87 ? 11.613 -15.683 -14.199 1.00 87.31 87 PRO A O 1
ATOM 682 N N . ALA A 1 88 ? 13.220 -16.990 -13.347 1.00 90.00 88 ALA A N 1
ATOM 683 C CA . ALA A 1 88 ? 12.305 -18.053 -12.929 1.00 90.00 88 ALA A CA 1
ATOM 684 C C . ALA A 1 88 ? 11.274 -17.575 -11.887 1.00 90.00 88 ALA A C 1
ATOM 686 O O . ALA A 1 88 ? 10.095 -17.919 -11.962 1.00 90.00 88 ALA A O 1
ATOM 687 N N . LYS A 1 89 ? 11.699 -16.741 -10.926 1.00 89.12 89 LYS A N 1
ATOM 688 C CA . LYS A 1 89 ? 10.801 -16.159 -9.916 1.00 89.12 89 LYS A CA 1
ATOM 689 C C . LYS A 1 89 ? 9.931 -15.051 -10.502 1.00 89.12 89 LYS A C 1
ATOM 691 O O . LYS A 1 89 ? 8.803 -14.902 -10.053 1.00 89.12 89 LYS A O 1
ATOM 696 N N . ALA A 1 90 ? 10.416 -14.311 -11.497 1.00 89.81 90 ALA A N 1
ATOM 697 C CA . ALA A 1 90 ? 9.645 -13.293 -12.203 1.00 89.81 90 ALA A CA 1
ATOM 698 C C . ALA A 1 90 ? 8.483 -13.913 -12.997 1.00 89.81 90 ALA A C 1
ATOM 700 O O . ALA A 1 90 ? 7.350 -13.447 -12.885 1.00 89.81 90 ALA A O 1
ATOM 701 N N . ALA A 1 91 ? 8.738 -15.006 -13.724 1.00 90.94 91 ALA A N 1
ATOM 702 C CA . ALA A 1 91 ? 7.698 -15.743 -14.443 1.00 90.94 91 ALA A CA 1
ATOM 703 C C . ALA A 1 91 ? 6.625 -16.286 -13.485 1.00 90.94 91 ALA A C 1
ATOM 705 O O . ALA A 1 91 ? 5.429 -16.104 -13.717 1.00 90.94 91 ALA A O 1
ATOM 706 N N . PHE A 1 92 ? 7.054 -16.883 -12.366 1.00 93.69 92 PHE A N 1
ATOM 707 C CA . PHE A 1 92 ? 6.135 -17.340 -11.325 1.00 93.69 92 PHE A CA 1
ATOM 708 C C . PHE A 1 92 ? 5.335 -16.184 -10.711 1.00 93.69 92 PHE A C 1
ATOM 710 O O . PHE A 1 92 ? 4.122 -16.285 -10.575 1.00 93.69 92 PHE A O 1
ATOM 717 N N . LEU A 1 93 ? 5.999 -15.075 -10.375 1.00 93.25 93 LEU A N 1
ATOM 718 C CA . LEU A 1 93 ? 5.382 -13.881 -9.796 1.00 93.25 93 LEU A CA 1
ATOM 719 C C . LEU A 1 93 ? 4.257 -13.339 -10.683 1.00 93.25 93 LEU A C 1
ATOM 721 O O . LEU A 1 93 ? 3.187 -13.021 -10.175 1.00 93.25 93 LEU A O 1
ATOM 725 N N . HIS A 1 94 ? 4.485 -13.243 -11.993 1.00 92.50 94 HIS A N 1
ATOM 726 C CA . HIS A 1 94 ? 3.479 -12.743 -12.926 1.00 92.50 94 HIS A CA 1
ATOM 727 C C . HIS A 1 94 ? 2.236 -13.649 -12.955 1.00 92.50 94 HIS A C 1
ATOM 729 O O . HIS A 1 94 ? 1.112 -13.169 -12.804 1.00 92.50 94 HIS A O 1
ATOM 735 N N . GLN A 1 95 ? 2.434 -14.968 -13.049 1.00 95.06 95 GLN A N 1
ATOM 736 C CA . GLN A 1 95 ? 1.335 -15.940 -13.005 1.00 95.06 95 GLN A CA 1
ATOM 737 C C . GLN A 1 95 ? 0.598 -15.922 -11.660 1.00 95.06 95 GLN A C 1
ATOM 739 O O . GLN A 1 95 ? -0.629 -16.009 -11.610 1.00 95.06 95 GLN A O 1
ATOM 744 N N . ASP A 1 96 ? 1.332 -15.809 -10.556 1.00 96.00 96 ASP A N 1
ATOM 745 C CA . ASP A 1 96 ? 0.768 -15.783 -9.211 1.00 96.00 96 ASP A CA 1
ATOM 746 C C . ASP A 1 96 ? -0.075 -14.531 -8.957 1.00 96.00 96 ASP A C 1
ATOM 748 O O . ASP A 1 96 ? -1.178 -14.628 -8.414 1.00 96.00 96 ASP A O 1
ATOM 752 N N . LEU A 1 97 ? 0.398 -13.369 -9.410 1.00 96.06 97 LEU A N 1
ATOM 753 C CA . LEU A 1 97 ? -0.344 -12.115 -9.338 1.00 96.06 97 LEU A CA 1
ATOM 754 C C . LEU A 1 97 ? -1.623 -12.167 -10.173 1.00 96.06 97 L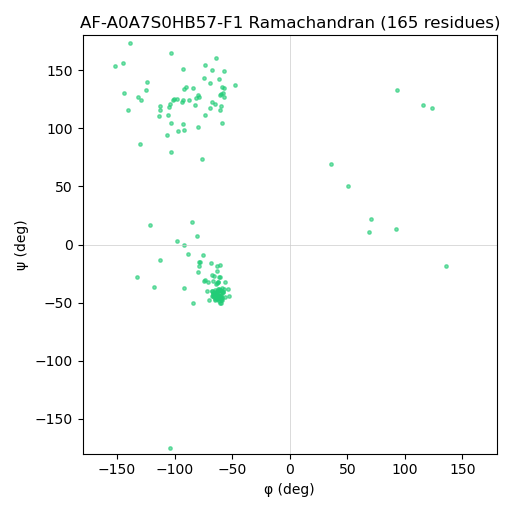EU A C 1
ATOM 756 O O . LEU A 1 97 ? -2.676 -11.796 -9.659 1.00 96.06 97 LEU A O 1
ATOM 760 N N . ALA A 1 98 ? -1.558 -12.682 -11.404 1.00 96.12 98 ALA A N 1
ATOM 761 C CA . ALA A 1 98 ? -2.734 -12.835 -12.259 1.00 96.12 98 ALA A CA 1
ATOM 762 C C . ALA A 1 98 ? -3.783 -13.766 -11.624 1.00 96.12 98 ALA A C 1
ATOM 764 O O . ALA A 1 98 ? -4.959 -13.413 -11.532 1.00 96.12 98 ALA A O 1
ATOM 765 N N . ARG A 1 99 ? -3.357 -14.926 -11.100 1.00 97.19 99 ARG A N 1
ATOM 766 C CA . ARG A 1 99 ? -4.256 -15.860 -10.398 1.00 97.19 99 ARG A CA 1
ATOM 767 C C . ARG A 1 99 ? -4.841 -15.255 -9.127 1.00 97.19 99 ARG A C 1
ATOM 769 O O . ARG A 1 99 ? -6.028 -15.421 -8.877 1.00 97.19 99 ARG A O 1
ATOM 776 N N . SER A 1 100 ? -4.032 -14.557 -8.334 1.00 97.12 100 SER A N 1
ATOM 777 C CA . SER A 1 100 ? -4.485 -13.921 -7.092 1.00 97.12 100 SER A CA 1
ATOM 778 C C . SER A 1 100 ? -5.490 -12.802 -7.368 1.00 97.12 100 SER A C 1
ATOM 780 O O . SER A 1 100 ? -6.516 -12.721 -6.698 1.00 97.12 100 SER A O 1
ATOM 782 N N . ALA A 1 101 ? -5.224 -11.962 -8.370 1.00 97.12 101 ALA A N 1
ATOM 783 C CA . ALA A 1 101 ? -6.137 -10.915 -8.815 1.00 97.12 101 ALA A CA 1
ATOM 784 C C . ALA A 1 101 ? -7.479 -11.494 -9.285 1.00 97.12 101 ALA A C 1
ATOM 786 O O . ALA A 1 101 ? -8.526 -10.998 -8.872 1.00 97.12 101 ALA A O 1
ATOM 787 N N . ALA A 1 102 ? -7.453 -12.576 -10.072 1.00 97.56 102 ALA A N 1
ATOM 788 C CA . ALA A 1 102 ? -8.660 -13.267 -10.521 1.00 97.56 102 ALA A CA 1
ATOM 789 C C . ALA A 1 102 ? -9.431 -13.912 -9.358 1.00 97.56 102 ALA A C 1
ATOM 791 O O . ALA A 1 102 ? -10.632 -13.701 -9.232 1.00 97.56 102 ALA A O 1
ATOM 792 N N . LEU A 1 103 ? -8.742 -14.641 -8.471 1.00 97.75 103 LEU A N 1
ATOM 793 C CA . LEU A 1 103 ? -9.349 -15.320 -7.319 1.00 97.75 103 LEU A CA 1
ATOM 794 C C . LEU A 1 103 ? -10.070 -14.347 -6.381 1.00 97.75 103 LEU A C 1
ATOM 796 O O . LEU A 1 103 ? -11.127 -14.665 -5.845 1.00 97.75 103 LEU A O 1
ATOM 800 N N . TYR A 1 104 ? -9.473 -13.180 -6.150 1.00 96.81 104 TYR A N 1
ATOM 801 C CA . TYR A 1 104 ? -10.009 -12.181 -5.234 1.00 96.81 104 TYR A CA 1
ATOM 802 C C . TYR A 1 104 ? -10.802 -11.077 -5.931 1.00 96.81 104 TYR A C 1
ATOM 804 O O . TYR A 1 104 ? -11.236 -10.147 -5.251 1.00 96.81 104 TYR A O 1
ATOM 812 N N . GLU A 1 105 ? -10.988 -11.143 -7.250 1.00 97.50 105 GLU A N 1
ATOM 813 C CA . GLU A 1 105 ? -11.688 -10.121 -8.038 1.00 97.50 105 GLU A CA 1
ATOM 814 C C . GLU A 1 105 ? -11.148 -8.709 -7.740 1.00 97.50 105 GLU A C 1
ATOM 816 O O . GLU A 1 105 ? -11.878 -7.784 -7.361 1.00 97.50 105 GLU A O 1
ATOM 821 N N . VAL A 1 106 ? -9.824 -8.560 -7.801 1.00 97.25 106 VAL A N 1
ATOM 822 C CA . VAL A 1 106 ? -9.136 -7.277 -7.618 1.00 97.25 106 VAL A CA 1
ATOM 823 C C . VAL A 1 106 ? -8.510 -6.880 -8.951 1.00 97.25 106 VAL A C 1
ATOM 825 O O . VAL A 1 106 ? -7.654 -7.617 -9.439 1.00 97.25 106 VAL A O 1
ATOM 828 N N . PRO A 1 107 ? -8.889 -5.728 -9.538 1.00 95.94 107 PRO A N 1
ATOM 829 C CA . PRO A 1 107 ? -8.241 -5.222 -10.739 1.00 95.94 107 PRO A CA 1
ATOM 830 C C . PRO A 1 107 ? -6.743 -5.052 -10.507 1.00 95.94 107 PRO A C 1
ATOM 832 O O . PRO A 1 107 ? -6.324 -4.404 -9.547 1.00 95.94 107 PRO A O 1
ATOM 835 N N . LEU A 1 108 ? -5.941 -5.644 -11.384 1.00 96.88 108 LEU A N 1
ATOM 836 C CA . LEU A 1 108 ? -4.495 -5.551 -11.321 1.00 96.88 108 LEU A CA 1
ATOM 837 C C . LEU A 1 108 ? -3.947 -5.414 -12.737 1.00 96.88 108 LEU A C 1
ATOM 839 O O . LEU A 1 108 ? -4.089 -6.308 -13.566 1.00 96.88 108 LEU A O 1
ATOM 843 N N . LEU A 1 109 ? -3.328 -4.274 -12.999 1.00 95.62 109 LEU A N 1
ATOM 844 C CA . LEU A 1 109 ? -2.563 -4.013 -14.201 1.00 95.62 109 LEU A CA 1
ATOM 845 C C . LEU A 1 109 ? -1.241 -4.769 -14.147 1.00 95.62 109 LEU A C 1
ATOM 847 O O . LEU A 1 109 ? -0.672 -5.001 -13.075 1.00 95.62 109 LEU A O 1
ATOM 85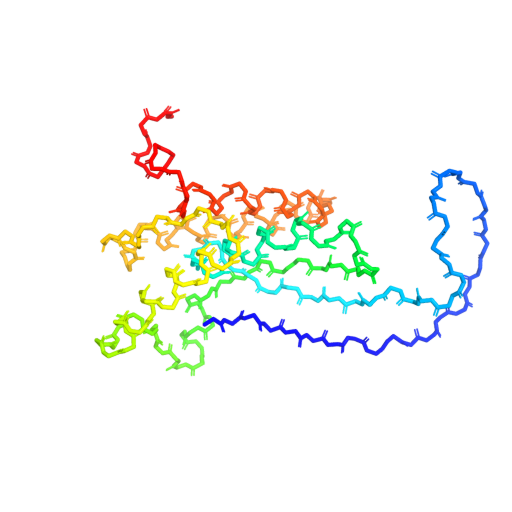1 N N . GLU A 1 110 ? -0.692 -5.053 -15.321 1.00 92.25 110 GLU A N 1
ATOM 852 C CA . GLU A 1 110 ? 0.664 -5.568 -15.410 1.00 92.25 110 GLU A CA 1
ATOM 853 C C . GLU A 1 110 ? 1.666 -4.616 -14.747 1.00 92.25 110 GLU A C 1
ATOM 855 O O . GLU A 1 110 ? 1.481 -3.386 -14.685 1.00 92.25 110 GLU A O 1
ATOM 860 N N . MET A 1 111 ? 2.731 -5.222 -14.223 1.00 90.31 111 MET A N 1
ATOM 861 C CA . MET A 1 111 ? 3.835 -4.495 -13.618 1.00 90.31 111 MET A CA 1
ATOM 862 C C . MET A 1 111 ? 4.458 -3.580 -14.679 1.00 90.31 111 MET A C 1
ATOM 864 O O . MET A 1 111 ? 4.768 -4.051 -15.774 1.00 90.31 111 MET A O 1
ATOM 868 N N . PRO A 1 112 ? 4.637 -2.282 -14.390 1.00 90.19 112 PRO A N 1
ATOM 869 C CA . PRO A 1 112 ? 5.176 -1.362 -15.376 1.00 90.19 112 PRO A CA 1
ATOM 870 C C . PRO A 1 112 ? 6.641 -1.695 -15.691 1.00 90.19 112 PRO A C 1
ATOM 872 O O . PRO A 1 112 ? 7.379 -2.185 -14.837 1.00 90.19 112 PRO A O 1
ATOM 875 N N . SER A 1 113 ? 7.089 -1.404 -16.911 1.00 89.56 113 SER A N 1
ATOM 876 C CA . SER A 1 113 ? 8.469 -1.683 -17.339 1.00 89.56 113 SER A CA 1
ATOM 877 C C . SER A 1 113 ? 9.515 -0.913 -16.523 1.00 89.56 113 SER A C 1
ATOM 879 O O . SER A 1 113 ? 10.586 -1.442 -16.247 1.00 89.56 113 SER A O 1
ATOM 881 N N . ASN A 1 114 ? 9.175 0.292 -16.059 1.00 89.12 114 ASN A N 1
ATOM 882 C CA . ASN A 1 114 ? 10.011 1.142 -15.207 1.00 89.12 114 ASN A CA 1
ATOM 883 C C . ASN A 1 114 ? 9.898 0.814 -13.703 1.00 89.12 114 ASN A C 1
ATOM 885 O O . ASN A 1 114 ? 10.217 1.654 -12.858 1.00 89.12 114 ASN A O 1
ATOM 889 N N . PHE A 1 115 ? 9.414 -0.382 -13.334 1.00 89.00 115 PHE A N 1
ATOM 890 C CA . PHE A 1 115 ? 9.126 -0.728 -11.937 1.00 89.00 115 PHE A CA 1
ATOM 891 C C . PHE A 1 115 ? 10.339 -0.575 -11.007 1.00 89.00 115 PHE A C 1
ATOM 893 O O . PHE A 1 115 ? 10.211 -0.129 -9.865 1.00 89.00 115 PHE A O 1
ATOM 900 N N . PHE A 1 116 ? 11.526 -0.933 -11.492 1.00 87.62 116 PHE A N 1
ATOM 901 C CA . PHE A 1 116 ? 12.769 -0.871 -10.721 1.00 87.62 116 PHE A CA 1
ATOM 902 C C . PHE A 1 116 ? 13.519 0.456 -10.880 1.00 87.62 116 PHE A C 1
ATOM 904 O O . PHE A 1 116 ? 14.547 0.660 -10.232 1.00 87.62 116 PHE A O 1
ATOM 911 N N . ASP A 1 117 ? 12.992 1.385 -11.677 1.00 90.94 117 ASP A N 1
ATOM 912 C CA . ASP A 1 117 ? 13.667 2.644 -11.952 1.00 90.94 117 ASP A CA 1
ATOM 913 C C . ASP A 1 117 ? 13.583 3.586 -10.748 1.00 90.94 117 ASP A C 1
ATOM 915 O O . ASP A 1 117 ? 12.563 3.704 -10.055 1.00 90.94 117 ASP A O 1
ATOM 919 N N . ALA A 1 118 ? 14.666 4.332 -10.521 1.00 88.88 118 ALA A N 1
ATOM 920 C CA . ALA A 1 118 ? 14.781 5.248 -9.391 1.00 88.88 118 ALA A CA 1
ATOM 921 C C . ALA A 1 118 ? 13.622 6.265 -9.263 1.00 88.88 118 ALA A C 1
ATOM 923 O O . ALA A 1 118 ? 13.225 6.542 -8.127 1.00 88.88 118 ALA A O 1
ATOM 924 N N . PRO A 1 119 ? 13.049 6.839 -10.345 1.00 90.81 119 PRO A N 1
ATOM 925 C CA . PRO A 1 119 ? 11.911 7.751 -10.231 1.00 90.81 119 PRO A CA 1
ATOM 926 C C . PRO A 1 119 ? 10.690 7.109 -9.565 1.00 90.81 119 PRO A C 1
ATOM 928 O O . PRO A 1 119 ? 10.151 7.689 -8.621 1.00 90.81 119 PRO A O 1
ATOM 931 N N . LEU A 1 120 ? 10.297 5.899 -9.982 1.00 90.06 120 LEU A N 1
ATOM 932 C CA . LEU A 1 120 ? 9.137 5.220 -9.405 1.00 90.06 120 LEU A CA 1
ATOM 933 C C . LEU A 1 120 ? 9.389 4.844 -7.941 1.00 90.06 120 LEU A C 1
ATOM 935 O O . LEU A 1 120 ? 8.548 5.103 -7.080 1.00 90.06 120 LEU A O 1
ATOM 939 N N . GLN A 1 121 ? 10.577 4.314 -7.642 1.00 90.62 121 GLN A N 1
ATOM 940 C CA . GLN A 1 121 ? 10.980 3.955 -6.279 1.00 90.62 121 GLN A CA 1
ATOM 941 C C . GLN A 1 121 ? 10.956 5.172 -5.334 1.00 90.62 121 GLN A C 1
ATOM 943 O O . GLN A 1 121 ? 10.485 5.083 -4.199 1.00 90.62 121 GLN A O 1
ATOM 948 N N . ARG A 1 122 ? 11.400 6.348 -5.804 1.00 91.81 122 ARG A N 1
ATOM 949 C CA . ARG A 1 122 ? 11.324 7.602 -5.033 1.00 91.81 122 ARG A CA 1
ATOM 950 C C . ARG A 1 122 ? 9.884 8.066 -4.823 1.00 91.81 122 ARG A C 1
ATOM 952 O O . ARG A 1 122 ? 9.569 8.543 -3.734 1.00 91.81 122 ARG A O 1
ATOM 959 N N . SER A 1 123 ? 9.021 7.943 -5.830 1.00 92.31 123 SER A N 1
ATOM 960 C CA . SER A 1 123 ? 7.599 8.286 -5.705 1.00 92.31 123 SER A CA 1
ATOM 961 C C . SER A 1 123 ? 6.892 7.392 -4.686 1.00 92.31 123 SER A C 1
ATOM 963 O O . SER A 1 123 ? 6.196 7.905 -3.811 1.00 92.31 123 SER A O 1
ATOM 965 N N . ALA A 1 124 ? 7.150 6.083 -4.705 1.00 92.12 124 ALA A N 1
ATOM 966 C CA . ALA A 1 124 ? 6.645 5.164 -3.687 1.00 92.12 124 ALA A CA 1
ATOM 967 C C . ALA A 1 124 ? 7.129 5.529 -2.274 1.00 92.12 124 ALA A C 1
ATOM 969 O O . ALA A 1 124 ? 6.332 5.592 -1.340 1.00 92.12 124 ALA A O 1
ATOM 970 N N . LEU A 1 125 ? 8.413 5.872 -2.119 1.00 94.44 125 LEU A N 1
ATOM 971 C CA . LEU A 1 125 ? 8.953 6.328 -0.836 1.00 94.44 125 LEU A CA 1
ATOM 972 C C . LEU A 1 125 ? 8.258 7.605 -0.328 1.00 94.44 125 LEU A C 1
ATOM 974 O O . LEU A 1 125 ? 8.006 7.728 0.872 1.00 94.44 125 LEU A O 1
ATOM 978 N N . LYS A 1 126 ? 7.930 8.554 -1.217 1.00 96.12 126 LYS A N 1
ATOM 979 C CA . LYS A 1 126 ? 7.148 9.749 -0.856 1.00 96.12 126 LYS A CA 1
ATOM 980 C C . LYS A 1 126 ? 5.751 9.375 -0.355 1.00 96.12 126 LYS A C 1
ATOM 982 O O . LYS A 1 126 ? 5.321 9.937 0.647 1.00 96.12 126 LYS A O 1
ATOM 987 N N . VAL A 1 127 ? 5.085 8.405 -0.986 1.00 96.19 127 VAL A N 1
ATOM 988 C CA . VAL A 1 127 ? 3.779 7.895 -0.532 1.00 96.19 127 VAL A CA 1
ATOM 989 C C . VAL A 1 127 ? 3.887 7.285 0.867 1.00 96.19 127 VAL A C 1
ATOM 991 O O . VAL A 1 127 ? 3.119 7.667 1.745 1.00 96.19 127 VAL A O 1
ATOM 994 N N . SER A 1 128 ? 4.862 6.407 1.125 1.00 95.75 128 SER A N 1
ATOM 995 C CA . SER A 1 128 ? 5.042 5.819 2.464 1.00 95.75 128 SER A CA 1
ATOM 996 C C . SER A 1 128 ? 5.315 6.883 3.534 1.00 95.75 128 SER A C 1
ATOM 998 O O . SER A 1 128 ? 4.766 6.807 4.633 1.00 95.75 128 SER A O 1
ATOM 1000 N N . ARG A 1 129 ? 6.108 7.915 3.212 1.00 97.31 129 ARG A N 1
ATOM 1001 C CA . ARG A 1 129 ? 6.352 9.058 4.110 1.00 97.31 129 ARG A CA 1
ATOM 1002 C C . ARG A 1 129 ? 5.089 9.869 4.377 1.00 97.31 129 ARG A C 1
ATOM 1004 O O . ARG A 1 129 ? 4.854 10.221 5.526 1.00 97.31 129 ARG A O 1
ATOM 1011 N N . LEU A 1 130 ? 4.281 10.130 3.350 1.00 97.75 130 LEU A N 1
ATOM 1012 C CA . LEU A 1 130 ? 3.011 10.843 3.489 1.00 97.75 130 LEU A CA 1
ATOM 1013 C C . LEU A 1 130 ? 2.036 10.078 4.391 1.00 97.75 130 LEU A C 1
ATOM 1015 O O . LEU A 1 130 ? 1.420 10.679 5.262 1.00 97.75 130 LEU A O 1
ATOM 1019 N N . LEU A 1 131 ? 1.927 8.757 4.225 1.00 97.62 131 LEU A N 1
ATOM 1020 C CA . LEU A 1 131 ? 1.069 7.923 5.073 1.00 97.62 131 LEU A CA 1
ATOM 1021 C C . LEU A 1 131 ? 1.537 7.927 6.536 1.00 97.62 131 LEU A C 1
ATOM 1023 O O . LEU A 1 131 ? 0.710 8.067 7.433 1.00 97.62 131 LEU A O 1
ATOM 1027 N N . CYS A 1 132 ? 2.850 7.840 6.777 1.00 97.19 132 CYS A N 1
ATOM 1028 C CA . CYS A 1 132 ? 3.411 7.998 8.122 1.00 97.19 132 CYS A CA 1
ATOM 1029 C C . CYS A 1 132 ? 3.133 9.390 8.705 1.00 97.19 132 CYS A C 1
ATOM 1031 O O . CYS A 1 132 ? 2.732 9.488 9.859 1.00 97.19 132 CYS A O 1
ATOM 1033 N N . ALA A 1 133 ? 3.332 10.459 7.928 1.00 97.88 133 ALA A N 1
ATOM 1034 C CA . ALA A 1 133 ? 3.059 11.825 8.374 1.00 97.88 133 ALA A CA 1
ATOM 1035 C C . ALA A 1 133 ? 1.579 12.003 8.741 1.00 97.88 133 ALA A C 1
ATOM 1037 O O . ALA A 1 133 ? 1.275 12.481 9.826 1.00 97.88 133 ALA A O 1
ATOM 1038 N N . ALA A 1 134 ? 0.663 11.499 7.909 1.00 97.62 134 ALA A N 1
ATOM 1039 C CA . ALA A 1 134 ? -0.766 11.525 8.198 1.00 97.62 134 ALA A CA 1
ATOM 1040 C C . ALA A 1 134 ? -1.105 10.812 9.520 1.00 97.62 134 ALA A C 1
ATOM 1042 O O . ALA A 1 134 ? -1.925 11.311 10.288 1.00 97.62 134 ALA A O 1
ATOM 1043 N N . GLN A 1 135 ? -0.470 9.667 9.807 1.00 96.94 135 GLN A N 1
ATOM 1044 C CA . GLN A 1 135 ? -0.631 8.972 11.091 1.00 96.94 135 GLN A CA 1
ATOM 1045 C C . GLN A 1 135 ? -0.105 9.797 12.272 1.00 96.94 135 GLN A C 1
ATOM 1047 O O . GLN A 1 135 ? -0.764 9.855 13.309 1.00 96.94 135 GLN A O 1
ATOM 1052 N N . LEU A 1 136 ? 1.059 10.438 12.124 1.00 97.12 136 LEU A N 1
ATOM 1053 C CA . LEU A 1 136 ? 1.635 11.310 13.156 1.00 97.12 136 LEU A CA 1
ATOM 1054 C C . LEU A 1 136 ? 0.752 12.534 13.438 1.00 97.12 136 LEU A C 1
ATOM 1056 O O . LEU A 1 136 ? 0.636 12.937 14.592 1.00 97.12 136 LEU A O 1
ATOM 1060 N N . ASP A 1 137 ? 0.064 13.045 12.418 1.00 97.62 137 ASP A N 1
ATOM 1061 C CA . ASP A 1 137 ? -0.891 14.155 12.523 1.00 97.62 137 ASP A CA 1
ATOM 1062 C C . ASP A 1 137 ? -2.285 13.714 13.026 1.00 97.62 137 ASP A C 1
ATOM 1064 O O . ASP A 1 137 ? -3.234 14.499 13.042 1.00 97.62 137 ASP A O 1
ATOM 1068 N N . GLY A 1 138 ? -2.439 12.453 13.448 1.00 96.31 138 GLY A N 1
ATOM 1069 C CA . GLY A 1 138 ? -3.660 11.947 14.082 1.00 96.31 138 GLY A CA 1
ATOM 1070 C C . GLY A 1 138 ? -4.686 11.324 13.132 1.00 96.31 138 GLY A C 1
ATOM 1071 O O . GLY A 1 138 ? -5.826 11.080 13.541 1.00 96.31 138 GLY A O 1
ATOM 1072 N N . CYS A 1 139 ? -4.331 11.024 11.876 1.00 96.88 139 CYS A 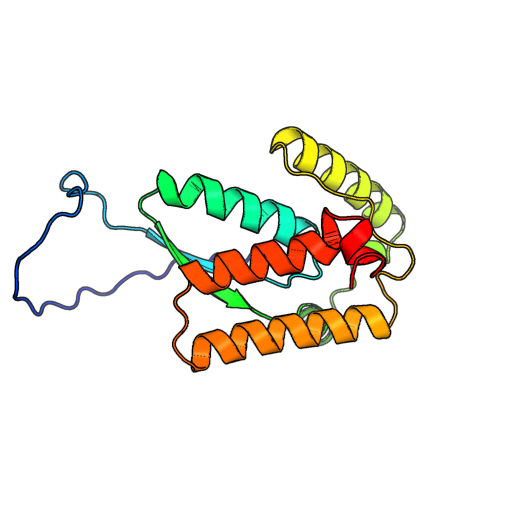N 1
ATOM 1073 C CA . CYS A 1 139 ? -5.194 10.202 11.027 1.00 96.88 139 CYS A CA 1
ATOM 1074 C C . CYS A 1 139 ? -5.260 8.766 11.559 1.00 96.88 139 CYS A C 1
ATOM 1076 O O . CYS A 1 139 ? -4.248 8.073 11.651 1.00 96.88 139 CYS A O 1
ATOM 1078 N N . ASP A 1 140 ? -6.476 8.302 11.845 1.00 96.31 140 ASP A N 1
ATOM 1079 C CA . ASP A 1 140 ? -6.731 6.913 12.218 1.00 96.31 140 ASP A CA 1
ATOM 1080 C C . ASP A 1 140 ? -6.412 5.918 11.083 1.00 96.31 140 ASP A C 1
ATOM 1082 O O . ASP A 1 140 ? -6.376 6.257 9.894 1.00 96.31 140 ASP A O 1
ATOM 1086 N N . ASP A 1 141 ? -6.225 4.649 11.453 1.00 95.31 141 ASP A N 1
ATOM 1087 C CA . ASP A 1 141 ? -5.866 3.585 10.511 1.00 95.31 141 ASP A CA 1
ATOM 1088 C C . ASP A 1 141 ? -6.949 3.324 9.449 1.00 95.31 141 ASP A C 1
ATOM 1090 O O . ASP A 1 141 ? -6.641 2.850 8.355 1.00 95.31 141 ASP A O 1
ATOM 1094 N N . ALA A 1 142 ? -8.212 3.680 9.703 1.00 94.94 142 ALA A N 1
ATOM 1095 C CA . ALA A 1 142 ? -9.273 3.550 8.708 1.00 94.94 142 ALA A CA 1
ATOM 1096 C C . ALA A 1 142 ? -9.127 4.587 7.580 1.00 94.94 142 ALA A C 1
ATOM 1098 O O . ALA A 1 142 ? -9.328 4.261 6.405 1.00 94.94 142 ALA A O 1
ATOM 1099 N N . LYS A 1 143 ? -8.746 5.829 7.904 1.00 96.94 143 LYS A N 1
ATOM 1100 C CA . LYS A 1 143 ? -8.399 6.862 6.914 1.00 96.94 143 LYS A CA 1
ATOM 1101 C C . LYS A 1 143 ? -7.122 6.495 6.167 1.00 96.94 143 LYS A C 1
ATOM 1103 O O . LYS A 1 143 ? -7.098 6.570 4.939 1.00 96.94 143 LYS A O 1
ATOM 1108 N N . VAL A 1 144 ? -6.099 6.026 6.879 1.00 97.44 144 VAL A N 1
ATOM 1109 C CA . VAL A 1 144 ? -4.831 5.585 6.275 1.00 97.44 144 VAL A CA 1
ATOM 1110 C C . VAL A 1 144 ? -5.063 4.416 5.320 1.00 97.44 144 VAL A C 1
ATOM 1112 O O . VAL A 1 144 ? -4.487 4.408 4.237 1.00 97.44 144 VAL A O 1
ATOM 1115 N N . LEU A 1 145 ? -5.965 3.481 5.644 1.00 97.31 145 LEU A N 1
ATOM 1116 C CA . LEU A 1 145 ? -6.345 2.384 4.749 1.00 97.31 145 LEU A CA 1
ATOM 1117 C C . LEU A 1 145 ? -6.923 2.906 3.434 1.00 97.31 145 LEU A C 1
ATOM 1119 O O . LEU A 1 145 ? -6.546 2.434 2.364 1.00 97.31 145 LEU A O 1
ATOM 1123 N N . LYS A 1 146 ? -7.829 3.888 3.505 1.00 97.44 146 LYS A N 1
ATOM 1124 C CA . LYS A 1 146 ? -8.429 4.504 2.314 1.00 97.44 146 LYS A CA 1
ATOM 1125 C C . LYS A 1 146 ? -7.378 5.217 1.465 1.00 97.44 146 LYS A C 1
ATOM 1127 O O . LYS A 1 146 ? -7.364 5.023 0.252 1.00 97.44 146 LYS A O 1
ATOM 1132 N N . LEU A 1 147 ? -6.487 5.987 2.094 1.00 97.44 147 LEU A N 1
ATOM 1133 C CA . LEU A 1 147 ? -5.395 6.690 1.412 1.00 97.44 147 LEU A CA 1
ATOM 1134 C C . LEU A 1 147 ? -4.405 5.715 0.767 1.00 97.44 147 LEU A C 1
ATOM 1136 O O . LEU A 1 147 ? -4.061 5.873 -0.401 1.00 97.44 147 LEU A O 1
ATOM 1140 N N . ALA A 1 148 ? -3.989 4.676 1.491 1.00 97.56 148 ALA A N 1
ATOM 1141 C CA . ALA A 1 148 ? -3.092 3.643 0.987 1.00 97.56 148 ALA A CA 1
ATOM 1142 C C . ALA A 1 148 ? -3.719 2.875 -0.183 1.00 97.56 148 ALA A C 1
ATOM 1144 O O . ALA A 1 148 ? -3.062 2.646 -1.198 1.00 97.56 148 ALA A O 1
ATOM 1145 N N . LEU A 1 149 ? -5.006 2.521 -0.078 1.00 97.06 149 LEU A N 1
ATOM 1146 C CA . LEU A 1 149 ? -5.730 1.869 -1.163 1.00 97.06 149 LEU A CA 1
ATOM 1147 C C . LEU A 1 149 ? -5.799 2.779 -2.395 1.00 97.06 149 LEU A C 1
ATOM 1149 O O . LEU A 1 149 ? -5.481 2.316 -3.487 1.00 97.06 149 LEU A O 1
ATOM 1153 N N . ALA A 1 150 ? -6.142 4.059 -2.232 1.00 96.31 150 ALA A N 1
ATOM 1154 C CA . ALA A 1 150 ? -6.162 5.030 -3.327 1.00 96.31 150 ALA A CA 1
ATOM 1155 C C . ALA A 1 150 ? -4.781 5.179 -3.986 1.00 96.31 150 ALA A C 1
ATOM 1157 O O . ALA A 1 150 ? -4.662 4.997 -5.193 1.00 96.31 150 ALA A O 1
ATOM 1158 N N . ALA A 1 151 ? -3.723 5.388 -3.199 1.00 95.75 151 ALA A N 1
ATOM 1159 C CA . ALA A 1 151 ? -2.361 5.498 -3.716 1.00 95.75 151 ALA A CA 1
ATOM 1160 C C . ALA A 1 151 ? -1.906 4.221 -4.444 1.00 95.75 151 ALA A C 1
ATOM 1162 O O . ALA A 1 151 ? -1.262 4.290 -5.488 1.00 95.75 151 ALA A O 1
ATOM 1163 N N . SER A 1 152 ? -2.269 3.042 -3.924 1.0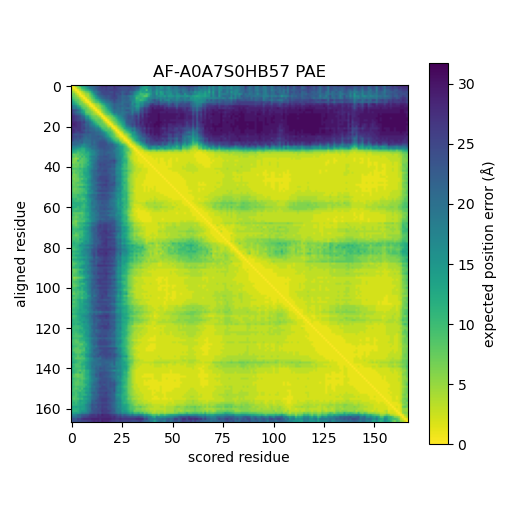0 96.00 152 SER A N 1
ATOM 1164 C CA . SER A 1 152 ? -1.957 1.771 -4.583 1.00 96.00 152 SER A CA 1
ATOM 1165 C C . SER A 1 152 ? -2.707 1.595 -5.908 1.00 96.00 152 SER A C 1
ATOM 1167 O O . SER A 1 152 ? -2.147 1.006 -6.824 1.00 96.00 152 SER A O 1
ATOM 1169 N N . LYS A 1 153 ? -3.928 2.136 -6.056 1.00 95.38 153 LYS A N 1
ATOM 1170 C CA . LYS A 1 153 ? -4.683 2.088 -7.321 1.00 95.38 153 LYS A CA 1
ATOM 1171 C C . LYS A 1 153 ? -3.996 2.880 -8.425 1.00 95.38 153 LYS A C 1
ATOM 1173 O O . LYS A 1 153 ? -3.910 2.364 -9.535 1.00 95.38 153 LYS A O 1
ATOM 1178 N N . CYS A 1 154 ? -3.453 4.058 -8.104 1.00 93.94 154 CYS A N 1
ATOM 1179 C CA . CYS A 1 154 ? -2.714 4.878 -9.067 1.00 93.94 154 CYS A CA 1
ATOM 1180 C C . CYS A 1 154 ? -1.551 4.113 -9.698 1.00 93.94 154 CYS A C 1
ATOM 1182 O O . CYS A 1 154 ? -1.215 4.344 -10.850 1.00 93.94 154 CYS A O 1
ATOM 1184 N N . LEU A 1 155 ? -0.927 3.197 -8.948 1.00 93.75 155 LEU A N 1
ATOM 1185 C CA . LEU A 1 155 ? 0.129 2.359 -9.493 1.00 93.75 155 LEU A CA 1
ATOM 1186 C C . LEU A 1 155 ? -0.391 1.045 -10.052 1.00 93.75 155 LEU A C 1
ATOM 1188 O O . LEU A 1 155 ? 0.165 0.607 -11.038 1.00 93.75 155 LEU A O 1
ATOM 1192 N N . HIS A 1 156 ? -1.382 0.379 -9.465 1.00 96.06 156 HIS A N 1
ATOM 1193 C CA . HIS A 1 156 ? -1.656 -1.037 -9.757 1.00 96.06 156 HIS A CA 1
ATOM 1194 C C . HIS A 1 156 ? -2.968 -1.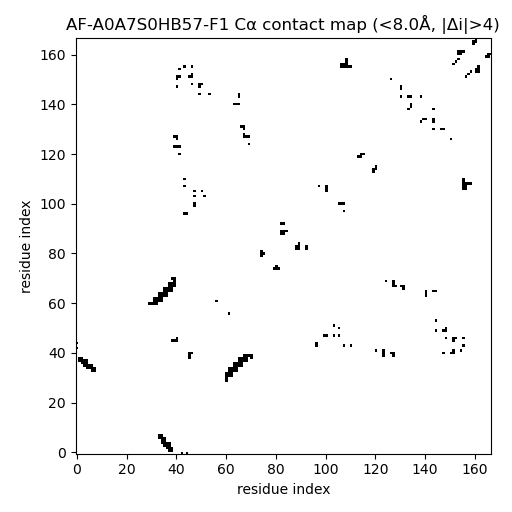317 -10.477 1.00 96.06 156 HIS A C 1
ATOM 1196 O O . HIS A 1 156 ? -3.128 -2.431 -10.950 1.00 96.06 156 HIS A O 1
ATOM 1202 N N . ALA A 1 157 ? -3.892 -0.366 -10.573 1.00 95.88 157 ALA A N 1
ATOM 1203 C CA . ALA A 1 157 ? -5.238 -0.635 -11.088 1.00 95.88 157 ALA A CA 1
ATOM 1204 C C . ALA A 1 157 ? -5.719 0.381 -12.127 1.00 95.88 157 ALA A C 1
ATOM 1206 O O . ALA A 1 157 ? -6.523 0.028 -12.984 1.00 95.88 157 ALA A O 1
ATOM 1207 N N . ASP A 1 158 ? -5.235 1.620 -12.063 1.00 93.75 158 ASP A N 1
ATOM 1208 C CA . ASP A 1 158 ? -5.710 2.711 -12.905 1.00 93.75 158 ASP A CA 1
ATOM 1209 C C . ASP A 1 158 ? -4.615 3.174 -13.870 1.00 93.75 158 ASP A C 1
ATOM 1211 O O . ASP A 1 158 ? -3.593 3.726 -13.459 1.00 93.75 158 ASP A O 1
ATOM 1215 N N . ALA A 1 159 ? -4.811 2.909 -15.163 1.00 90.06 159 ALA A N 1
ATOM 1216 C CA . ALA A 1 159 ? -3.826 3.232 -16.188 1.00 90.06 159 ALA A CA 1
ATOM 1217 C C . ALA A 1 159 ? -3.721 4.745 -16.441 1.00 90.06 159 ALA A C 1
ATOM 1219 O O . ALA A 1 159 ? -2.622 5.224 -16.725 1.00 90.06 159 ALA A O 1
ATOM 1220 N N . GLY A 1 160 ? -4.823 5.491 -16.298 1.00 89.62 160 GLY A N 1
ATOM 1221 C CA . GLY A 1 160 ? -4.852 6.941 -16.499 1.00 89.62 160 GLY A CA 1
ATOM 1222 C C . GLY A 1 160 ? -4.102 7.668 -15.388 1.00 89.62 160 GLY A C 1
ATOM 1223 O O . GLY A 1 160 ? -3.190 8.455 -15.653 1.00 89.62 160 GLY A O 1
ATOM 1224 N N . LEU A 1 161 ? -4.384 7.305 -14.133 1.00 88.62 161 LEU A N 1
ATOM 1225 C CA . LEU A 1 161 ? -3.657 7.835 -12.976 1.00 88.62 161 LEU A CA 1
ATOM 1226 C C . LEU A 1 161 ? -2.176 7.429 -12.983 1.00 88.62 161 LEU A C 1
ATOM 1228 O O . LEU A 1 161 ? -1.327 8.218 -12.569 1.00 88.62 161 LEU A O 1
ATOM 1232 N N . ARG A 1 162 ? -1.843 6.224 -13.474 1.00 87.50 162 ARG A N 1
ATOM 1233 C CA . ARG A 1 162 ? -0.450 5.764 -13.614 1.00 87.50 162 ARG A CA 1
ATOM 1234 C C . ARG A 1 162 ? 0.320 6.580 -14.653 1.00 87.50 162 ARG A C 1
ATOM 1236 O O . ARG A 1 162 ? 1.489 6.892 -14.432 1.00 87.50 162 ARG A O 1
ATOM 1243 N N . ALA A 1 163 ? -0.317 6.888 -15.783 1.00 82.69 163 ALA A N 1
ATOM 1244 C CA . ALA A 1 163 ? 0.275 7.666 -16.868 1.00 82.69 163 ALA A CA 1
ATOM 1245 C C . ALA A 1 163 ? 0.305 9.177 -16.579 1.00 82.69 163 ALA A C 1
ATOM 1247 O O . ALA A 1 163 ? 1.026 9.906 -17.256 1.00 82.69 163 ALA A O 1
ATOM 1248 N N . GLY A 1 164 ? -0.457 9.643 -15.582 1.00 72.50 164 GLY A N 1
ATOM 1249 C CA . GLY A 1 164 ? -0.617 11.066 -15.287 1.00 72.50 164 GLY A CA 1
ATOM 1250 C C . GLY A 1 164 ? -1.437 11.803 -16.346 1.00 72.50 164 GLY A C 1
ATOM 1251 O O . GLY A 1 164 ? -1.299 13.010 -16.474 1.00 72.50 164 GLY A O 1
ATOM 1252 N N . SER A 1 165 ? -2.265 11.096 -17.124 1.00 55.88 165 SER A N 1
ATOM 1253 C CA . SER A 1 165 ? -3.053 11.691 -18.212 1.00 55.88 165 SER A CA 1
ATOM 1254 C C . SER A 1 165 ? -4.269 12.493 -17.732 1.00 55.88 165 SER A C 1
ATOM 1256 O O . SER A 1 165 ? -4.916 13.144 -18.544 1.00 55.88 165 SER A O 1
ATOM 1258 N N . GLU A 1 166 ? -4.595 12.425 -16.437 1.00 48.44 166 GLU A N 1
ATOM 1259 C CA . GLU A 1 166 ? -5.767 13.065 -15.816 1.00 48.44 166 GLU A CA 1
ATOM 1260 C C . GLU A 1 166 ? -5.407 14.046 -14.674 1.00 48.44 166 GLU A C 1
ATOM 1262 O O . GLU A 1 166 ? -6.269 14.398 -13.868 1.00 48.44 166 GLU A O 1
ATOM 1267 N N . LEU A 1 167 ? -4.143 14.482 -14.587 1.00 47.75 167 LEU A N 1
ATOM 1268 C CA . LEU A 1 167 ? -3.650 15.510 -13.653 1.00 47.75 167 LEU A CA 1
ATOM 1269 C C . LEU A 1 167 ? -3.058 16.692 -14.425 1.00 47.75 167 LEU A C 1
ATOM 1271 O O . LEU A 1 167 ? -3.236 17.833 -13.945 1.00 47.75 167 LEU A O 1
#

Radius of gyration: 18.36 Å; Cα contacts (8 Å, |Δi|>4): 160; chains: 1; bounding box: 46×34×53 Å